Protein AF-A0A7X7LUX6-F1 (afdb_monomer)

pLDDT: mean 96.41, std 1.8, range [89.88, 98.38]

Structure (mmCIF, N/CA/C/O backbone):
data_AF-A0A7X7LUX6-F1
#
_entry.id   AF-A0A7X7LUX6-F1
#
loop_
_atom_site.group_PDB
_atom_site.id
_atom_site.type_symbol
_atom_site.label_atom_id
_atom_site.label_alt_id
_atom_site.label_comp_id
_atom_site.label_asym_id
_atom_site.label_entity_id
_atom_site.label_seq_id
_atom_site.pdbx_PDB_ins_code
_atom_site.Cartn_x
_atom_site.Cartn_y
_atom_site.Cartn_z
_atom_site.occupancy
_atom_site.B_iso_or_equiv
_atom_site.auth_seq_id
_atom_site.auth_comp_id
_atom_site.auth_asym_id
_atom_site.auth_atom_id
_atom_site.pdbx_PDB_model_num
ATOM 1 N N . ASP A 1 1 ? 2.700 -6.768 -1.529 1.00 92.12 1 ASP A N 1
ATOM 2 C CA . ASP A 1 1 ? 3.865 -6.584 -0.631 1.00 92.12 1 ASP A CA 1
ATOM 3 C C . ASP A 1 1 ? 4.909 -5.683 -1.274 1.00 92.12 1 ASP A C 1
ATOM 5 O O . ASP A 1 1 ? 5.505 -4.878 -0.580 1.00 92.12 1 ASP A O 1
ATOM 9 N N . HIS A 1 2 ? 5.077 -5.732 -2.590 1.00 98.19 2 HIS A N 1
ATOM 10 C CA . HIS A 1 2 ? 5.920 -4.793 -3.328 1.00 98.19 2 HIS A CA 1
ATOM 11 C C . HIS A 1 2 ? 5.314 -4.482 -4.704 1.00 98.19 2 HIS A C 1
ATOM 13 O O . HIS A 1 2 ? 4.342 -5.117 -5.120 1.00 98.19 2 HIS A O 1
ATOM 19 N N . GLY A 1 3 ? 5.888 -3.509 -5.411 1.00 97.81 3 GLY A N 1
ATOM 20 C CA . GLY A 1 3 ? 5.562 -3.246 -6.810 1.00 97.81 3 GLY A CA 1
ATOM 21 C C . GLY A 1 3 ? 6.286 -4.191 -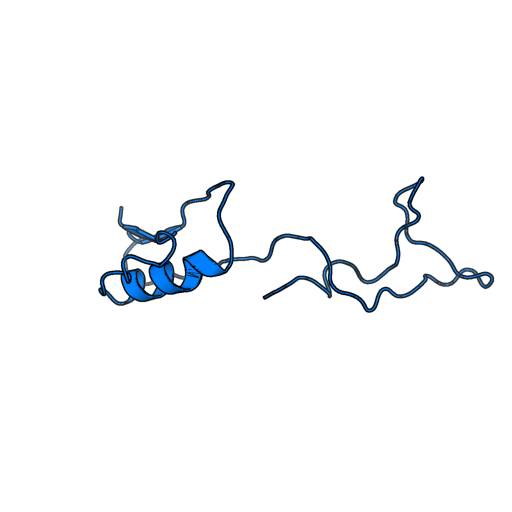7.776 1.00 97.81 3 GLY A C 1
ATOM 22 O O . GLY A 1 3 ? 7.288 -4.829 -7.431 1.00 97.81 3 GLY A O 1
ATOM 23 N N . ASN A 1 4 ? 5.743 -4.307 -8.983 1.0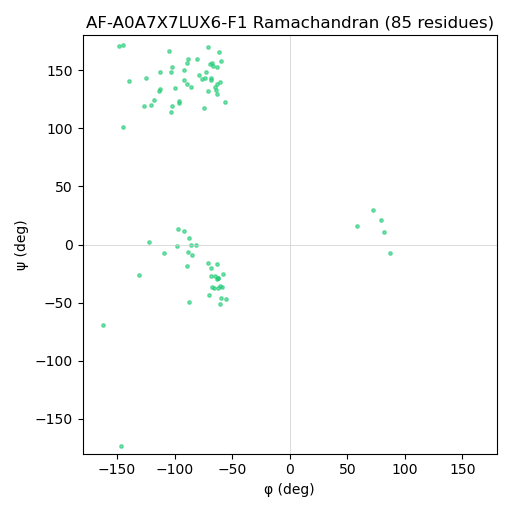0 97.69 4 ASN A N 1
ATOM 24 C CA . ASN A 1 4 ? 6.295 -5.029 -10.129 1.00 97.69 4 ASN A CA 1
ATOM 25 C C . ASN A 1 4 ? 5.585 -4.551 -11.409 1.00 97.69 4 ASN A C 1
ATOM 27 O O . ASN A 1 4 ? 6.155 -3.804 -12.198 1.00 97.69 4 ASN A O 1
ATOM 31 N N . ALA A 1 5 ? 4.302 -4.902 -11.554 1.00 97.06 5 ALA A N 1
ATOM 32 C CA . ALA A 1 5 ? 3.509 -4.642 -12.758 1.00 97.06 5 ALA A CA 1
ATOM 33 C C . ALA A 1 5 ? 3.307 -3.148 -13.081 1.00 97.06 5 ALA A C 1
ATOM 35 O O . ALA A 1 5 ? 2.929 -2.791 -14.195 1.00 97.06 5 ALA A O 1
ATOM 36 N N . ASP A 1 6 ? 3.558 -2.282 -12.107 1.00 96.00 6 ASP A N 1
ATOM 37 C CA . ASP A 1 6 ? 3.551 -0.828 -12.223 1.00 96.00 6 ASP A CA 1
ATOM 38 C C . ASP A 1 6 ? 4.733 -0.259 -13.037 1.00 96.00 6 ASP A C 1
ATOM 40 O O . ASP A 1 6 ? 4.644 0.876 -13.501 1.00 96.00 6 ASP A O 1
ATOM 44 N N . GLU A 1 7 ? 5.801 -1.030 -13.287 1.00 96.56 7 GLU A N 1
ATOM 45 C CA . GLU A 1 7 ? 6.886 -0.651 -14.207 1.00 96.56 7 GLU A CA 1
ATOM 46 C C . GLU A 1 7 ? 7.435 -1.874 -14.961 1.00 96.56 7 GLU A C 1
ATOM 48 O O . GLU A 1 7 ? 8.271 -2.620 -14.457 1.00 96.56 7 GLU A O 1
ATOM 53 N N . MET A 1 8 ? 7.012 -2.048 -16.216 1.00 97.44 8 MET A N 1
ATOM 54 C CA . MET A 1 8 ? 7.358 -3.234 -17.021 1.00 97.44 8 MET A CA 1
ATOM 55 C C . MET A 1 8 ? 8.535 -3.039 -17.985 1.00 97.44 8 MET A C 1
ATOM 57 O O . MET A 1 8 ? 8.930 -3.981 -18.677 1.00 97.44 8 MET A O 1
ATOM 61 N N . PHE A 1 9 ? 9.125 -1.842 -18.032 1.00 97.75 9 PHE A N 1
ATOM 62 C CA . PHE A 1 9 ? 10.285 -1.543 -18.873 1.00 97.75 9 PHE A CA 1
ATOM 63 C C . PHE A 1 9 ? 11.443 -0.986 -18.055 1.00 97.75 9 PHE A C 1
ATOM 65 O O . PHE A 1 9 ? 11.244 -0.203 -17.129 1.00 97.75 9 PHE A O 1
ATOM 72 N N . GLU A 1 10 ? 12.670 -1.354 -18.422 1.00 97.06 10 GLU A N 1
ATOM 73 C CA . GLU A 1 10 ? 13.850 -0.687 -17.875 1.00 97.06 10 GLU A CA 1
ATOM 74 C C . GLU A 1 10 ? 13.842 0.786 -18.297 1.00 97.06 10 GLU A C 1
ATOM 76 O O . GLU A 1 10 ? 13.567 1.093 -19.455 1.00 97.06 10 GLU A O 1
ATOM 81 N N . LEU A 1 11 ? 14.183 1.702 -17.389 1.00 95.31 11 LEU A N 1
ATOM 82 C CA . LEU A 1 11 ? 14.309 3.124 -17.708 1.00 95.31 11 LEU A CA 1
ATOM 83 C C . LEU A 1 11 ? 15.773 3.505 -17.925 1.00 95.31 11 LEU A C 1
ATOM 85 O O . LEU A 1 11 ? 16.653 3.170 -17.125 1.00 95.31 11 LEU A O 1
ATOM 89 N N . ASP A 1 12 ? 16.040 4.267 -18.983 1.00 94.81 12 ASP A N 1
ATOM 90 C CA . ASP A 1 12 ? 17.345 4.885 -19.173 1.00 94.81 12 ASP A CA 1
ATOM 91 C C . ASP A 1 12 ? 17.623 5.883 -18.038 1.00 94.81 12 ASP A C 1
ATOM 93 O O . ASP A 1 12 ? 16.817 6.761 -17.719 1.00 94.81 12 ASP A O 1
ATOM 97 N N . LYS A 1 13 ? 18.794 5.760 -17.406 1.00 90.69 13 LYS A N 1
ATOM 98 C CA . LYS A 1 13 ? 19.098 6.498 -16.172 1.00 90.69 13 LYS A CA 1
ATOM 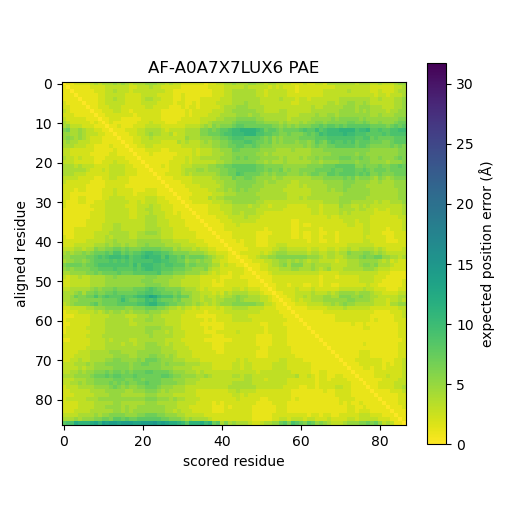99 C C . LYS A 1 13 ? 19.126 8.016 -16.365 1.00 90.69 13 LYS A C 1
ATOM 101 O O . LYS A 1 13 ? 18.831 8.720 -15.397 1.00 90.69 13 LYS A O 1
ATOM 106 N N . LYS A 1 14 ? 19.480 8.497 -17.566 1.00 93.94 14 LYS A N 1
ATOM 107 C CA . LYS A 1 14 ? 19.632 9.926 -17.886 1.00 93.94 14 LYS A CA 1
ATOM 108 C C . LYS A 1 14 ? 18.314 10.542 -18.337 1.00 93.94 14 LYS A C 1
ATOM 110 O O . LYS A 1 14 ? 17.927 11.589 -17.838 1.00 93.94 14 LYS A O 1
ATOM 115 N N . THR A 1 15 ? 17.644 9.891 -19.280 1.00 94.94 15 THR A N 1
ATOM 116 C CA . THR A 1 15 ? 16.440 10.419 -19.937 1.00 94.94 15 THR A CA 1
ATOM 117 C C . THR A 1 15 ? 15.150 10.046 -19.216 1.00 94.94 15 THR A C 1
ATOM 119 O O . THR A 1 15 ? 14.122 10.671 -19.462 1.00 94.94 15 THR A O 1
ATOM 122 N N . LYS A 1 16 ? 15.195 9.027 -18.345 1.00 93.25 16 LYS A N 1
ATOM 123 C CA . LYS A 1 16 ? 14.030 8.425 -17.674 1.00 93.25 16 LYS A CA 1
ATOM 124 C C . LYS A 1 16 ? 12.979 7.858 -18.635 1.00 93.25 16 LYS A C 1
ATOM 126 O O . LYS A 1 16 ? 11.864 7.575 -18.219 1.00 93.25 16 LYS A O 1
ATOM 131 N N . GLN A 1 17 ? 13.334 7.667 -19.905 1.00 95.69 17 GLN A N 1
ATOM 132 C CA . GLN A 1 17 ? 12.479 7.033 -20.905 1.00 95.69 17 GLN A CA 1
ATOM 133 C C . GLN A 1 17 ? 12.693 5.512 -20.922 1.00 95.69 17 GLN A C 1
ATOM 135 O O . GLN A 1 17 ? 13.780 5.057 -20.548 1.00 95.69 17 GLN A O 1
ATOM 140 N N . PRO A 1 18 ? 11.713 4.716 -21.393 1.00 97.12 18 PRO A N 1
ATOM 141 C CA . PRO A 1 18 ? 11.887 3.278 -21.570 1.00 97.12 18 PRO A CA 1
ATOM 142 C C . PRO A 1 18 ? 13.086 2.951 -22.470 1.00 97.12 18 PRO A C 1
ATOM 144 O O . PRO A 1 18 ? 13.170 3.388 -23.623 1.00 97.12 18 PRO A O 1
ATOM 147 N N . ALA A 1 19 ? 14.021 2.171 -21.938 1.00 97.38 19 ALA A N 1
ATOM 148 C CA . ALA A 1 19 ? 15.211 1.724 -22.634 1.00 97.38 19 ALA A CA 1
ATOM 149 C C . ALA A 1 19 ? 14.839 0.742 -23.751 1.00 97.38 19 ALA A C 1
ATOM 151 O O . ALA A 1 19 ? 13.943 -0.094 -23.612 1.00 97.38 19 ALA A O 1
ATOM 152 N N . ARG A 1 20 ? 15.563 0.828 -24.869 1.00 97.12 20 ARG A N 1
ATOM 153 C CA . ARG A 1 20 ? 15.354 -0.030 -26.038 1.00 97.12 20 ARG A CA 1
ATOM 154 C C . ARG A 1 20 ? 16.531 -0.968 -26.275 1.00 97.12 20 ARG A C 1
ATOM 156 O O . ARG A 1 20 ? 17.683 -0.649 -25.973 1.00 97.12 20 ARG A O 1
ATOM 163 N N . ASN A 1 21 ? 16.227 -2.136 -26.817 1.00 96.62 21 ASN A N 1
ATOM 164 C CA . ASN A 1 21 ? 17.182 -3.051 -27.420 1.00 96.62 21 ASN A CA 1
ATOM 165 C C . ASN A 1 21 ? 17.706 -2.485 -28.747 1.00 96.62 21 ASN A C 1
ATOM 167 O O . ASN A 1 21 ? 17.190 -1.499 -29.276 1.00 96.62 21 ASN A O 1
ATOM 171 N N . LYS A 1 22 ? 18.736 -3.127 -29.310 1.00 97.12 22 LYS A N 1
ATOM 172 C CA . LYS A 1 22 ? 19.304 -2.733 -30.612 1.00 97.12 22 LYS A CA 1
ATOM 173 C C . LYS A 1 22 ? 18.296 -2.847 -31.763 1.00 97.12 22 LYS A C 1
ATOM 175 O O . LYS A 1 22 ? 18.407 -2.100 -32.724 1.00 9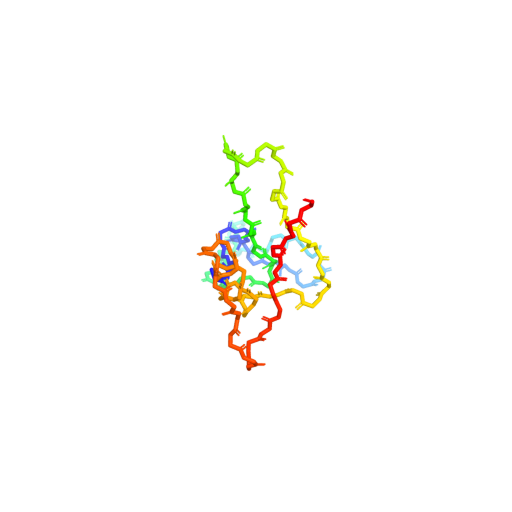7.12 22 LYS A O 1
ATOM 180 N N . ASP A 1 23 ? 17.330 -3.756 -31.651 1.00 97.00 23 ASP A N 1
ATOM 181 C CA . ASP A 1 23 ? 16.248 -3.963 -32.621 1.00 97.00 23 ASP A CA 1
ATOM 182 C C . ASP A 1 23 ? 15.083 -2.962 -32.467 1.00 97.00 23 ASP A C 1
ATOM 184 O O . ASP A 1 23 ? 14.114 -3.016 -33.219 1.00 97.00 23 ASP A O 1
ATOM 188 N N . GLY A 1 24 ? 15.164 -2.042 -31.498 1.00 96.25 24 GLY A N 1
ATOM 189 C CA . GLY A 1 24 ? 14.143 -1.032 -31.229 1.00 96.25 24 GLY A CA 1
ATOM 190 C C . GLY A 1 24 ? 13.014 -1.475 -30.292 1.00 96.25 24 GLY A C 1
ATOM 191 O O . GLY A 1 24 ? 12.228 -0.618 -29.884 1.00 96.25 24 GLY A O 1
ATOM 192 N N . SER A 1 25 ? 12.946 -2.753 -29.902 1.00 97.50 25 SER A N 1
ATOM 193 C CA . SER A 1 25 ? 11.999 -3.236 -28.885 1.00 97.50 25 SER A CA 1
ATOM 194 C C . SER A 1 25 ? 12.339 -2.682 -27.496 1.00 97.50 25 SER A C 1
ATOM 196 O O . SER A 1 25 ? 13.484 -2.316 -27.228 1.00 97.50 25 SER A O 1
ATOM 198 N N . PHE A 1 26 ? 11.363 -2.605 -26.589 1.00 97.94 26 PHE A N 1
ATOM 199 C CA . PHE A 1 26 ? 11.625 -2.181 -25.212 1.00 97.94 26 PHE A CA 1
ATOM 200 C C . PHE A 1 26 ? 12.286 -3.291 -24.397 1.00 97.94 26 PHE A C 1
ATOM 202 O O . PHE A 1 26 ? 11.940 -4.467 -24.515 1.00 97.94 26 PHE A O 1
ATOM 209 N N . LYS A 1 27 ? 13.222 -2.904 -23.529 1.00 98.00 27 LYS A N 1
ATOM 210 C CA . LYS A 1 27 ? 13.827 -3.818 -22.562 1.00 98.00 27 LYS A CA 1
ATOM 211 C C . LYS A 1 27 ? 12.843 -4.099 -21.439 1.00 98.00 27 LYS A C 1
ATOM 213 O O . LYS A 1 27 ? 12.461 -3.180 -20.717 1.00 98.00 27 LYS A O 1
ATOM 218 N N . ALA A 1 28 ? 12.445 -5.358 -21.298 1.00 97.88 28 ALA A N 1
ATOM 219 C CA . ALA A 1 28 ? 11.564 -5.785 -20.223 1.00 97.88 28 ALA A CA 1
ATOM 220 C C . ALA A 1 28 ? 12.252 -5.624 -18.864 1.00 97.88 28 ALA A C 1
ATOM 222 O O . ALA A 1 28 ? 13.404 -6.022 -18.694 1.00 97.88 28 ALA A O 1
ATOM 223 N N . LYS A 1 29 ? 11.518 -5.090 -17.889 1.00 97.56 29 LYS A N 1
ATOM 224 C CA . LYS A 1 29 ? 11.910 -5.126 -16.484 1.00 97.56 29 LYS A CA 1
ATOM 225 C C . LYS A 1 29 ? 11.221 -6.307 -15.815 1.00 97.56 29 LYS A C 1
ATOM 227 O O . LYS A 1 29 ? 10.003 -6.419 -15.851 1.00 97.56 29 LYS A O 1
ATOM 232 N N . THR A 1 30 ? 12.010 -7.189 -15.212 1.00 96.81 30 THR A N 1
ATOM 233 C CA . THR A 1 30 ? 11.507 -8.367 -14.483 1.00 96.81 30 THR A CA 1
ATOM 234 C C . THR A 1 30 ? 11.692 -8.253 -12.970 1.00 96.81 30 THR A C 1
ATOM 236 O O . THR A 1 30 ? 11.224 -9.109 -12.224 1.00 96.81 30 THR A O 1
ATOM 239 N N . ALA A 1 31 ? 12.403 -7.219 -12.514 1.00 97.06 31 ALA A N 1
ATOM 240 C CA . ALA A 1 31 ? 12.640 -6.938 -11.105 1.00 97.06 31 ALA A CA 1
ATOM 241 C C . ALA A 1 31 ? 11.522 -6.071 -10.509 1.00 97.06 31 ALA A C 1
ATOM 243 O O . ALA A 1 31 ? 10.843 -5.338 -11.224 1.00 97.06 31 ALA A O 1
ATOM 244 N N . HIS A 1 32 ? 11.395 -6.101 -9.183 1.00 98.31 32 HIS A N 1
ATOM 245 C CA . HIS A 1 32 ? 10.453 -5.263 -8.441 1.00 98.31 32 HIS A CA 1
ATOM 246 C C . HIS A 1 32 ? 10.723 -3.761 -8.616 1.00 98.31 32 HIS A C 1
ATOM 248 O O . HIS A 1 32 ? 11.794 -3.328 -9.068 1.00 98.31 32 HIS A O 1
ATOM 254 N N . THR A 1 33 ? 9.741 -2.959 -8.218 1.00 96.62 33 THR A N 1
ATOM 255 C CA . THR A 1 33 ? 9.844 -1.497 -8.190 1.00 96.62 33 THR A CA 1
ATOM 256 C C . THR A 1 33 ? 10.005 -0.992 -6.758 1.00 96.62 33 THR A C 1
ATOM 258 O O . THR A 1 33 ? 9.810 -1.724 -5.787 1.00 96.62 33 THR A O 1
ATOM 261 N N . LEU A 1 34 ? 10.387 0.279 -6.635 1.00 95.69 34 LEU A N 1
ATOM 262 C CA . LEU A 1 34 ? 10.408 1.004 -5.362 1.00 95.69 34 LEU A CA 1
ATOM 263 C C . LEU A 1 34 ? 9.139 1.845 -5.173 1.00 95.69 34 LEU A C 1
ATOM 265 O O . LEU A 1 34 ? 9.110 2.733 -4.323 1.00 95.69 34 LEU A O 1
ATOM 269 N N . ASN A 1 35 ? 8.114 1.612 -5.995 1.00 95.94 35 ASN A N 1
ATOM 270 C CA . ASN A 1 35 ? 6.879 2.370 -5.921 1.00 95.94 35 ASN A CA 1
ATOM 271 C C . ASN A 1 35 ? 6.081 1.964 -4.672 1.00 95.94 35 ASN A C 1
ATOM 273 O O . ASN A 1 35 ? 6.144 0.807 -4.240 1.00 95.94 35 ASN A O 1
ATOM 277 N N . PRO A 1 36 ? 5.322 2.903 -4.081 1.00 96.00 36 PRO A N 1
ATOM 278 C CA . PRO A 1 36 ? 4.440 2.591 -2.967 1.00 96.00 36 PRO A CA 1
ATOM 279 C C . PRO A 1 36 ? 3.351 1.600 -3.393 1.00 96.00 36 PRO A C 1
ATOM 281 O O . PRO A 1 36 ? 2.927 1.570 -4.550 1.00 96.00 36 PRO A O 1
ATOM 284 N N . VAL A 1 37 ? 2.858 0.816 -2.434 1.00 97.00 37 VAL A N 1
ATOM 285 C CA . VAL A 1 37 ? 1.731 -0.105 -2.633 1.00 97.00 37 VAL A CA 1
ATOM 286 C C . VAL A 1 37 ? 0.445 0.472 -2.031 1.00 97.00 37 VAL A C 1
ATOM 288 O O . VAL A 1 37 ? 0.508 1.180 -1.024 1.00 97.00 37 VAL A O 1
ATOM 291 N N . PRO A 1 38 ? -0.735 0.178 -2.605 1.00 96.38 38 PRO A N 1
ATOM 292 C CA . PRO A 1 38 ? -1.995 0.666 -2.064 1.00 96.38 38 PRO A CA 1
ATOM 293 C C . PRO A 1 38 ? -2.386 -0.073 -0.777 1.00 96.38 38 PRO A C 1
ATOM 295 O O . PRO A 1 38 ? -2.238 -1.291 -0.669 1.00 96.38 38 PRO A O 1
ATOM 298 N N . LEU A 1 39 ? -2.982 0.663 0.161 1.00 97.19 39 LEU A N 1
ATOM 299 C CA . LEU A 1 39 ? -3.753 0.125 1.281 1.00 97.19 39 LEU A CA 1
ATOM 300 C C . LEU A 1 39 ? -5.172 0.685 1.184 1.00 97.19 39 LEU A C 1
ATOM 302 O O . LEU A 1 39 ? -5.363 1.900 1.203 1.00 97.19 39 LEU A O 1
ATOM 306 N N . ILE A 1 40 ? -6.160 -0.197 1.057 1.00 97.00 40 ILE A N 1
ATOM 307 C CA . ILE A 1 40 ? -7.556 0.183 0.828 1.00 97.00 40 ILE A CA 1
ATOM 308 C C . ILE A 1 40 ? -8.392 -0.299 2.008 1.00 97.00 40 ILE A C 1
ATOM 310 O O . ILE A 1 40 ? -8.409 -1.489 2.316 1.00 97.00 40 ILE A O 1
ATOM 31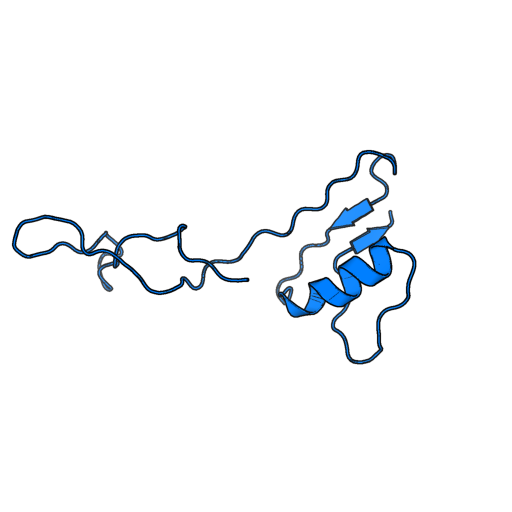4 N N . LEU A 1 41 ? -9.109 0.628 2.642 1.00 96.69 41 LEU A N 1
ATOM 315 C CA . LEU A 1 41 ? -10.155 0.322 3.609 1.00 96.69 41 LEU A CA 1
ATOM 316 C C . LEU A 1 41 ? -11.502 0.352 2.894 1.00 96.69 41 LEU A C 1
ATOM 318 O O . LEU A 1 41 ? -11.893 1.376 2.336 1.00 96.69 41 LEU A O 1
ATOM 322 N N . TYR A 1 42 ? -12.210 -0.769 2.940 1.00 95.94 42 TYR A N 1
ATOM 323 C CA . TYR A 1 42 ? -13.585 -0.860 2.476 1.00 95.94 42 TYR A CA 1
ATOM 324 C C . TYR A 1 42 ? -14.525 -0.840 3.681 1.00 95.94 42 TYR A C 1
ATOM 326 O O . TYR A 1 42 ? -14.453 -1.720 4.535 1.00 95.94 42 TYR A O 1
ATOM 334 N N . ASP A 1 43 ? -15.400 0.163 3.741 1.00 95.31 43 ASP A N 1
ATOM 335 C CA . ASP A 1 43 ? -16.417 0.301 4.779 1.00 95.31 43 ASP A CA 1
ATOM 336 C C . ASP A 1 43 ? -17.799 0.476 4.146 1.00 95.31 43 ASP A C 1
ATOM 338 O O . ASP A 1 43 ? -18.055 1.441 3.427 1.00 95.31 43 ASP A O 1
ATOM 342 N N . ASN A 1 44 ? -18.694 -0.463 4.437 1.00 95.50 44 ASN A N 1
ATOM 343 C CA . ASN A 1 44 ? -20.088 -0.456 4.006 1.00 95.50 44 ASN A CA 1
ATOM 344 C C . ASN A 1 44 ? -21.081 -0.506 5.179 1.00 95.50 44 ASN A C 1
ATOM 346 O O . ASN A 1 44 ? -22.286 -0.563 4.943 1.00 95.50 44 ASN A O 1
ATOM 350 N N . VAL A 1 45 ? -20.597 -0.505 6.427 1.00 95.12 45 VAL A N 1
ATOM 351 C CA . VAL A 1 45 ? -21.424 -0.775 7.620 1.00 95.12 45 VAL A CA 1
ATOM 352 C C . VAL A 1 45 ? -21.254 0.254 8.730 1.00 95.12 45 VAL A C 1
ATOM 354 O O . VAL A 1 45 ? -22.173 0.441 9.522 1.00 95.12 45 VAL A O 1
ATOM 357 N N . SER A 1 46 ? -20.111 0.937 8.816 1.00 94.44 46 SER A N 1
ATOM 358 C CA . SER A 1 46 ? -19.828 1.850 9.928 1.00 94.44 46 SER A CA 1
ATOM 359 C C . SER A 1 46 ? -20.400 3.256 9.725 1.00 94.44 46 SER A C 1
ATOM 361 O O . SER A 1 46 ? -20.370 4.064 10.653 1.00 94.44 46 SER A O 1
ATOM 363 N N . GLY A 1 47 ? -20.910 3.556 8.526 1.00 94.81 47 GLY A N 1
ATOM 364 C CA . GLY A 1 47 ? -21.406 4.885 8.168 1.00 94.81 47 GLY A CA 1
ATOM 365 C C . GLY A 1 47 ? -20.290 5.918 7.983 1.00 94.81 47 GLY A C 1
ATOM 366 O O . GLY A 1 47 ? -20.508 7.096 8.247 1.00 94.81 47 GLY A O 1
ATOM 367 N N . GLY A 1 48 ? -19.088 5.497 7.566 1.00 94.81 48 GLY A N 1
ATOM 368 C CA . GLY A 1 48 ? -17.941 6.393 7.366 1.00 94.81 48 GLY A CA 1
ATOM 369 C C . GLY A 1 48 ? -17.166 6.729 8.644 1.00 94.81 48 GLY A C 1
ATOM 370 O O . GLY A 1 48 ? -16.303 7.614 8.627 1.00 94.81 48 GLY A O 1
ATOM 371 N N . ARG A 1 49 ? -17.455 6.016 9.740 1.00 96.44 49 ARG A N 1
ATOM 372 C CA . ARG A 1 49 ? -16.749 6.124 11.021 1.00 96.44 49 ARG A CA 1
ATOM 373 C C . ARG A 1 49 ? -15.320 5.594 10.9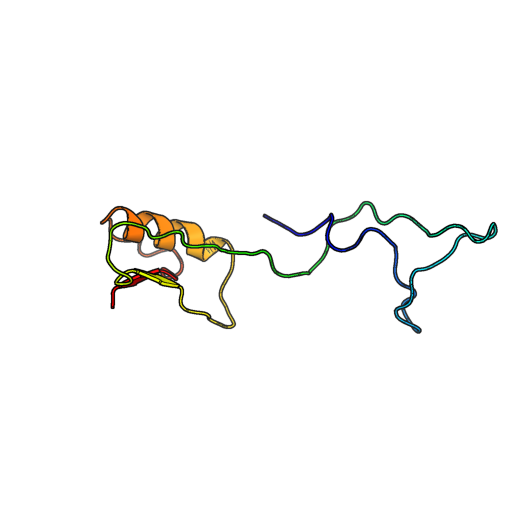39 1.00 96.44 49 ARG A C 1
ATOM 375 O O . ARG A 1 49 ? -14.462 6.043 11.690 1.00 96.44 49 ARG A O 1
ATOM 382 N N . LEU A 1 50 ? -15.046 4.663 10.030 1.00 97.44 50 LEU A N 1
ATOM 383 C CA . LEU A 1 50 ? -13.703 4.142 9.802 1.00 97.44 50 LEU A CA 1
ATOM 384 C C . LEU A 1 50 ? -12.985 4.932 8.699 1.00 97.44 50 LEU A C 1
ATOM 386 O O . LEU A 1 50 ? -13.575 5.323 7.692 1.00 97.44 50 LEU A O 1
ATOM 390 N N . GLY A 1 51 ? -11.689 5.165 8.885 1.00 96.94 51 GLY A N 1
ATOM 391 C CA . GLY A 1 51 ? -10.823 5.809 7.902 1.00 96.94 51 GLY A CA 1
ATOM 392 C C . GLY A 1 51 ? -9.389 5.301 7.976 1.00 96.94 51 GLY A C 1
ATOM 393 O O . GLY A 1 51 ? -9.021 4.587 8.905 1.00 96.94 51 GLY A O 1
ATOM 394 N N . LEU A 1 52 ? -8.576 5.692 6.996 1.00 97.31 52 LEU A N 1
ATOM 395 C CA . LEU A 1 52 ? -7.129 5.494 7.019 1.00 97.31 52 LEU A CA 1
ATOM 396 C C . LEU A 1 52 ? -6.432 6.847 7.127 1.00 97.31 52 LEU A C 1
ATOM 398 O O . LEU A 1 52 ? -6.777 7.774 6.390 1.00 97.31 52 LEU A O 1
ATOM 402 N N . GLN A 1 53 ? -5.446 6.949 8.014 1.00 95.62 53 GLN A N 1
ATOM 403 C CA . GLN A 1 53 ? -4.537 8.092 8.048 1.00 95.62 53 GLN A CA 1
ATOM 404 C C . GLN A 1 53 ? -3.330 7.857 7.140 1.00 95.62 53 GLN A C 1
ATOM 406 O O . GLN A 1 53 ? -2.759 6.767 7.108 1.00 95.62 53 GLN A O 1
ATOM 411 N N . GLN A 1 54 ? -2.937 8.902 6.415 1.00 93.19 54 GLN A N 1
ATOM 412 C CA . GLN A 1 54 ? -1.672 8.935 5.688 1.00 93.19 54 GLN A CA 1
ATOM 413 C C . GLN A 1 54 ? -0.569 9.398 6.638 1.00 93.19 54 GLN A C 1
ATOM 415 O O . GLN A 1 54 ? -0.751 10.370 7.370 1.00 93.19 54 GLN A O 1
ATOM 420 N N . ALA A 1 55 ? 0.575 8.723 6.604 1.00 91.44 55 ALA A N 1
ATOM 421 C CA . ALA A 1 55 ? 1.763 9.117 7.346 1.00 91.44 55 ALA A CA 1
ATOM 422 C C . ALA A 1 55 ? 2.998 8.896 6.471 1.00 91.44 55 ALA A C 1
ATOM 424 O O . ALA A 1 55 ? 3.082 7.899 5.761 1.00 91.44 55 ALA A O 1
ATOM 425 N N . GLU A 1 56 ? 3.962 9.813 6.538 1.00 91.88 56 GLU A N 1
ATOM 426 C CA . GLU A 1 56 ? 5.188 9.745 5.731 1.00 91.88 56 GLU A CA 1
ATOM 427 C C . GLU A 1 56 ? 5.983 8.456 5.991 1.00 91.88 56 GLU A C 1
ATOM 429 O O . GLU A 1 56 ? 6.517 7.853 5.067 1.00 91.88 56 GLU A O 1
ATOM 434 N N . ALA A 1 57 ? 5.999 7.995 7.244 1.00 92.44 57 ALA A N 1
ATOM 435 C CA . ALA A 1 57 ? 6.675 6.770 7.659 1.00 92.44 57 ALA A CA 1
ATOM 436 C C . ALA A 1 57 ? 5.808 5.500 7.534 1.00 92.44 57 ALA A C 1
ATOM 438 O O . ALA A 1 57 ? 6.231 4.438 7.987 1.00 92.44 57 ALA A O 1
ATOM 439 N N . ALA A 1 58 ? 4.594 5.587 6.974 1.00 95.94 58 ALA A N 1
ATOM 440 C CA . ALA A 1 58 ? 3.714 4.428 6.853 1.00 95.94 58 ALA A CA 1
ATOM 441 C C . ALA A 1 58 ? 4.323 3.359 5.932 1.00 95.94 58 ALA A C 1
ATOM 443 O O . ALA A 1 58 ? 4.757 3.643 4.815 1.00 95.94 58 ALA A O 1
ATOM 444 N N . GLY A 1 59 ? 4.296 2.109 6.389 1.00 96.94 59 GLY A N 1
ATOM 445 C CA . GLY A 1 59 ? 4.797 0.957 5.651 1.00 96.94 59 GLY A CA 1
ATOM 446 C C . GLY A 1 59 ? 3.998 -0.314 5.924 1.00 96.94 59 GLY A C 1
ATOM 447 O O . GLY A 1 59 ? 2.966 -0.318 6.597 1.00 96.94 59 GLY A O 1
ATOM 448 N N . LEU A 1 60 ? 4.484 -1.436 5.390 1.00 98.06 60 LEU A N 1
ATOM 449 C CA . LEU A 1 60 ? 3.804 -2.732 5.514 1.00 98.06 60 LEU A CA 1
ATOM 450 C C . LEU A 1 60 ? 3.678 -3.207 6.969 1.00 98.06 60 LEU A C 1
ATOM 452 O O . LEU A 1 60 ? 2.733 -3.917 7.304 1.00 98.06 60 LEU A O 1
ATOM 456 N N . SER A 1 61 ? 4.611 -2.820 7.840 1.00 97.62 61 SER A N 1
ATOM 457 C CA . SER A 1 61 ? 4.624 -3.201 9.257 1.00 97.62 61 SER A CA 1
ATOM 458 C C . SER A 1 61 ? 3.428 -2.646 10.038 1.00 97.62 61 SER A C 1
ATOM 460 O O . SER A 1 61 ? 2.963 -3.297 10.975 1.00 97.62 61 SER A O 1
ATOM 462 N N . ASN A 1 62 ? 2.846 -1.521 9.611 1.00 98.38 62 ASN A N 1
ATOM 463 C CA . ASN A 1 62 ? 1.635 -0.964 10.220 1.00 98.38 62 ASN A CA 1
ATOM 464 C C . ASN A 1 62 ? 0.383 -1.827 9.980 1.00 98.38 62 ASN A C 1
ATOM 466 O O . ASN A 1 62 ? -0.608 -1.701 10.707 1.00 98.38 62 ASN A O 1
ATOM 470 N N . ILE A 1 63 ? 0.384 -2.701 8.962 1.00 98.00 63 ILE A N 1
ATOM 471 C CA . ILE A 1 63 ? -0.806 -3.473 8.563 1.00 98.00 63 ILE A CA 1
ATOM 472 C C . ILE A 1 63 ? -1.266 -4.392 9.701 1.00 98.00 63 ILE A C 1
ATOM 474 O O . ILE A 1 63 ? -2.467 -4.511 9.935 1.00 98.00 63 ILE A O 1
ATOM 478 N N . ALA A 1 64 ? -0.335 -4.979 10.461 1.00 98.12 64 ALA A N 1
ATOM 479 C CA . ALA A 1 64 ? -0.671 -5.865 11.576 1.00 98.12 64 ALA A CA 1
ATOM 480 C C . ALA A 1 64 ? -1.505 -5.148 12.653 1.00 98.12 64 ALA A C 1
ATOM 482 O O . ALA A 1 64 ? -2.585 -5.616 13.018 1.00 98.12 64 ALA A O 1
ATOM 483 N N . ALA A 1 65 ? -1.049 -3.979 13.113 1.00 98.19 65 ALA A N 1
ATOM 484 C CA . ALA A 1 65 ? -1.791 -3.171 14.077 1.00 98.19 65 ALA A CA 1
ATOM 485 C C . ALA A 1 65 ? -3.099 -2.628 13.485 1.00 98.19 65 ALA A C 1
ATOM 487 O O . ALA A 1 65 ? -4.113 -2.617 14.175 1.00 98.19 65 ALA A O 1
ATOM 488 N N . THR A 1 66 ? -3.099 -2.245 12.205 1.00 98.12 66 THR A N 1
ATOM 489 C CA . THR A 1 66 ? -4.292 -1.749 11.498 1.00 98.12 66 THR A CA 1
ATOM 490 C C . THR A 1 66 ? -5.411 -2.792 11.468 1.00 98.12 66 THR A C 1
ATOM 492 O O . THR A 1 66 ? -6.557 -2.479 11.785 1.00 98.12 66 THR A O 1
ATOM 495 N N . VAL A 1 67 ? -5.082 -4.050 11.149 1.00 98.12 67 VAL A N 1
ATOM 496 C CA . VAL A 1 67 ? -6.051 -5.158 11.137 1.00 98.12 67 VAL A CA 1
ATOM 497 C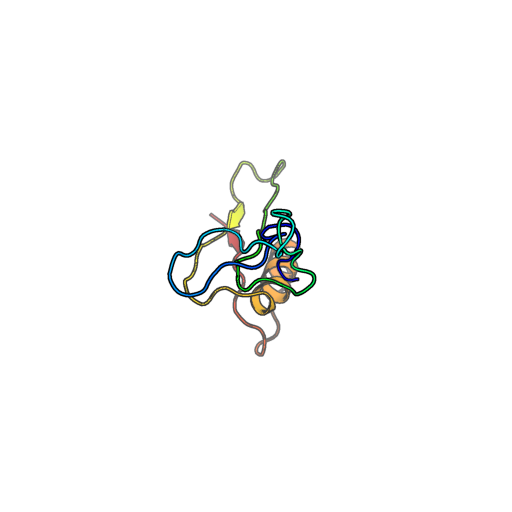 C . VAL A 1 67 ? -6.494 -5.524 12.551 1.00 98.12 67 VAL A C 1
ATOM 499 O O . VAL A 1 67 ? -7.689 -5.706 12.766 1.00 98.12 67 VAL A O 1
ATOM 502 N N . ALA A 1 68 ? -5.572 -5.592 13.520 1.00 98.25 68 ALA A N 1
ATOM 503 C CA . ALA A 1 68 ? -5.921 -5.859 14.919 1.00 98.25 68 ALA A CA 1
ATOM 504 C C . ALA A 1 68 ? -6.950 -4.843 15.436 1.00 98.25 68 ALA A C 1
ATOM 506 O O . ALA A 1 68 ? -7.982 -5.220 15.986 1.00 98.25 68 ALA A O 1
ATOM 507 N N . ASN A 1 69 ? -6.716 -3.560 15.168 1.00 97.06 69 ASN A N 1
ATOM 508 C CA . ASN A 1 69 ? -7.607 -2.493 15.595 1.00 97.06 69 ASN A CA 1
ATOM 509 C C . ASN A 1 69 ? -8.965 -2.548 14.877 1.00 97.06 69 ASN A C 1
ATOM 511 O O . ASN A 1 69 ? -9.998 -2.337 15.511 1.00 97.06 69 ASN A O 1
ATOM 515 N N . LEU A 1 70 ? -8.983 -2.928 13.592 1.00 97.00 70 LEU A N 1
ATOM 516 C CA . LEU A 1 70 ? -10.218 -3.126 12.824 1.00 97.00 70 LEU A CA 1
ATOM 517 C C . LEU A 1 70 ? -11.117 -4.217 13.424 1.00 97.00 70 LEU A C 1
ATOM 519 O O . LEU A 1 70 ? -12.338 -4.077 13.405 1.00 97.00 70 LEU A O 1
ATOM 523 N N . VAL A 1 71 ? -10.528 -5.278 13.983 1.00 96.38 71 VAL A N 1
ATOM 524 C CA . VAL A 1 71 ? -11.270 -6.371 14.637 1.00 96.38 71 VAL A CA 1
ATOM 525 C C . VAL A 1 71 ? -11.476 -6.157 16.144 1.00 96.38 71 VAL A C 1
ATOM 527 O O . VAL A 1 71 ? -11.899 -7.076 16.841 1.00 96.38 71 VAL A O 1
ATOM 530 N N . GLY A 1 72 ? -11.200 -4.953 16.656 1.00 96.06 72 GLY A N 1
ATOM 531 C CA . GLY A 1 72 ? -11.438 -4.590 18.057 1.00 96.06 72 GLY A CA 1
ATOM 532 C C . GLY A 1 72 ? -10.385 -5.101 19.044 1.00 96.06 72 GLY A C 1
ATOM 533 O O . GLY A 1 72 ? -10.671 -5.201 20.234 1.00 96.06 72 GLY A O 1
ATOM 534 N N . LEU A 1 73 ? -9.183 -5.430 18.568 1.00 98.06 73 LEU A N 1
ATOM 535 C CA . LEU A 1 73 ? -8.051 -5.835 19.399 1.00 98.06 73 LEU A CA 1
ATOM 536 C C . LEU A 1 73 ? -7.048 -4.689 19.573 1.00 98.06 73 LEU A C 1
ATOM 538 O O . LEU A 1 73 ? -6.887 -3.814 18.714 1.00 98.06 73 LEU A O 1
ATOM 542 N N . GLU A 1 74 ? -6.324 -4.730 20.687 1.00 97.00 74 GLU A N 1
ATOM 543 C CA . GLU A 1 74 ? -5.164 -3.872 20.904 1.00 97.00 74 GLU A CA 1
ATOM 544 C C . GLU A 1 74 ? -3.942 -4.419 20.159 1.00 97.00 74 GLU A C 1
ATOM 546 O O . GLU A 1 74 ? -3.749 -5.632 20.027 1.00 97.00 74 GLU A O 1
ATOM 551 N N . LYS A 1 75 ? -3.094 -3.515 19.662 1.00 97.25 75 LYS A N 1
ATOM 552 C CA . LYS A 1 75 ? -1.833 -3.908 19.028 1.00 97.25 75 LYS A CA 1
ATOM 553 C C . LYS A 1 75 ? -0.852 -4.462 20.065 1.00 97.25 75 LYS A C 1
ATOM 555 O O . LYS A 1 75 ? -0.853 -4.064 21.228 1.00 97.25 75 LYS A O 1
ATOM 560 N N . HIS A 1 76 ? 0.086 -5.291 19.616 1.00 97.75 76 HIS A N 1
ATOM 561 C CA . HIS A 1 76 ? 1.241 -5.632 20.441 1.00 97.75 76 HIS A CA 1
ATOM 562 C C . HIS A 1 76 ? 2.162 -4.398 20.619 1.00 97.75 76 HIS A C 1
ATOM 564 O O . HIS A 1 76 ? 2.404 -3.688 19.640 1.00 97.75 76 HIS A O 1
ATOM 570 N N . PRO A 1 77 ? 2.768 -4.154 21.803 1.00 97.62 77 PRO A N 1
ATOM 571 C CA . PRO A 1 77 ? 3.599 -2.964 22.049 1.00 97.62 77 PRO A CA 1
ATOM 572 C C . PRO A 1 77 ? 4.806 -2.792 21.114 1.00 97.62 77 PRO A C 1
ATOM 574 O O . PRO A 1 77 ? 5.282 -1.683 20.913 1.00 97.62 77 PRO A O 1
ATOM 577 N N . LYS A 1 78 ? 5.310 -3.894 20.545 1.00 97.62 78 LYS A N 1
ATOM 578 C CA . LYS A 1 78 ? 6.434 -3.904 19.586 1.00 97.62 78 LYS A CA 1
ATOM 579 C C . LYS A 1 78 ? 6.028 -3.676 18.125 1.00 97.62 78 LYS A C 1
ATOM 581 O O . LYS A 1 78 ? 6.888 -3.766 17.256 1.00 97.62 78 LYS A O 1
ATOM 586 N N . TRP A 1 79 ? 4.743 -3.500 17.833 1.00 97.88 79 TRP A N 1
ATOM 587 C CA . TRP A 1 79 ? 4.280 -3.219 16.475 1.00 97.88 79 TRP A CA 1
ATOM 588 C C . TRP A 1 79 ? 4.195 -1.718 16.243 1.00 97.88 79 TRP A C 1
ATOM 590 O O . TRP A 1 79 ? 3.881 -0.963 17.171 1.00 97.88 79 TRP A O 1
ATOM 600 N N . ASP A 1 80 ? 4.405 -1.317 14.992 1.00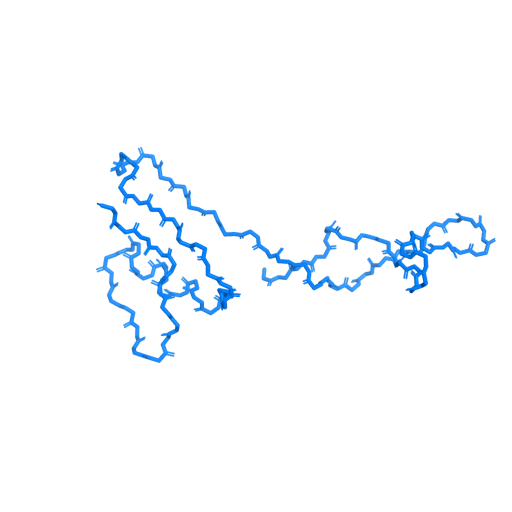 97.44 80 ASP A N 1
ATOM 601 C CA . ASP A 1 80 ? 4.095 0.037 14.554 1.00 97.44 80 ASP A CA 1
ATOM 602 C C . ASP A 1 80 ? 2.607 0.338 14.752 1.00 97.44 80 ASP A C 1
ATOM 604 O O . ASP A 1 80 ? 1.770 -0.563 14.869 1.00 97.44 80 ASP A O 1
ATOM 608 N N . ASP A 1 81 ? 2.279 1.622 14.834 1.00 97.06 81 ASP A N 1
ATOM 609 C CA . ASP A 1 81 ? 0.912 2.050 15.094 1.00 97.06 81 ASP A CA 1
ATOM 610 C C . ASP A 1 81 ? -0.039 1.708 13.946 1.00 97.06 81 ASP A C 1
ATOM 612 O O . ASP A 1 81 ? 0.337 1.595 12.776 1.00 97.06 81 ASP A O 1
ATOM 616 N N . SER A 1 82 ? -1.306 1.549 14.318 1.00 97.69 82 SER A N 1
ATOM 617 C CA . SER A 1 82 ? -2.407 1.388 13.380 1.00 97.69 82 SER A CA 1
ATOM 618 C C . SER A 1 82 ? -2.531 2.619 12.474 1.00 97.69 82 SER A C 1
ATOM 620 O O . SER A 1 82 ? -2.421 3.760 12.926 1.00 97.69 82 SER A O 1
ATOM 622 N N . LEU A 1 83 ? -2.816 2.391 11.191 1.00 98.12 83 LEU A N 1
ATOM 623 C CA . LEU A 1 83 ? -3.255 3.439 10.266 1.00 98.12 83 LEU A CA 1
ATOM 624 C C . LEU A 1 83 ? -4.781 3.610 10.280 1.00 98.12 83 LEU A C 1
ATOM 626 O O . LEU A 1 83 ? -5.294 4.521 9.632 1.00 98.12 83 LEU A O 1
ATOM 630 N N . LEU A 1 84 ? -5.513 2.742 10.986 1.00 97.88 84 LEU A N 1
ATOM 631 C CA . LEU A 1 84 ? -6.958 2.861 11.148 1.00 97.88 84 LEU A CA 1
ATOM 632 C C . LEU A 1 84 ? -7.274 4.047 12.058 1.00 97.88 84 LEU A C 1
ATOM 634 O O . LEU A 1 84 ? -6.738 4.161 13.158 1.00 97.88 84 LEU A O 1
ATOM 638 N N . VAL A 1 85 ? -8.205 4.879 11.613 1.00 96.62 85 VAL A N 1
ATOM 639 C CA . VAL A 1 85 ? -8.807 5.947 12.407 1.00 96.62 85 VAL A CA 1
ATOM 640 C C . VAL A 1 85 ? -10.271 5.605 12.633 1.00 96.62 85 VAL A C 1
ATOM 642 O O . VAL A 1 85 ? -10.990 5.273 11.689 1.00 96.62 85 VAL A O 1
ATOM 645 N N . VAL A 1 86 ? -10.711 5.719 13.883 1.00 94.75 86 VAL A N 1
ATOM 646 C CA . VAL A 1 86 ? -12.126 5.707 14.258 1.00 94.75 86 VAL A CA 1
ATOM 647 C C . VAL A 1 86 ? -12.516 7.155 14.540 1.00 94.75 86 VAL A C 1
ATOM 649 O O . VAL A 1 86 ? -11.950 7.771 15.441 1.00 94.75 86 VAL A O 1
ATOM 652 N N . LYS A 1 87 ? -13.403 7.707 13.713 1.00 89.88 87 LYS A N 1
ATOM 653 C CA . LYS A 1 87 ? -13.881 9.093 13.789 1.00 89.88 87 LYS A CA 1
ATOM 654 C C . LYS A 1 87 ? -15.003 9.268 14.806 1.00 89.88 87 LYS A C 1
ATOM 656 O O . LYS A 1 87 ? -15.742 8.284 15.050 1.00 89.88 87 LYS A O 1
#

Sequence (87 aa):
DHGNADEMFELDKKTKQPARNKDGSFKAKTAHTLNPVPLILYDNVSGGRLGLQQAEAAGLSNIAATVANLVGLEKHPKWDDSLLVVK

Mean predicted aligned error: 3.38 Å

Radius of gyration: 19.09 Å; Cα contacts (8 Å, |Δi|>4): 110; chains: 1; bounding box: 41×19×55 Å

Solvent-accessible surface area (backbone atoms only — not comparable to full-atom values): 5671 Å² total; per-residue (Å²): 141,73,33,36,90,89,47,54,48,36,58,33,90,86,79,66,43,73,30,61,46,97,88,67,48,70,34,74,37,88,58,70,51,92,54,88,74,91,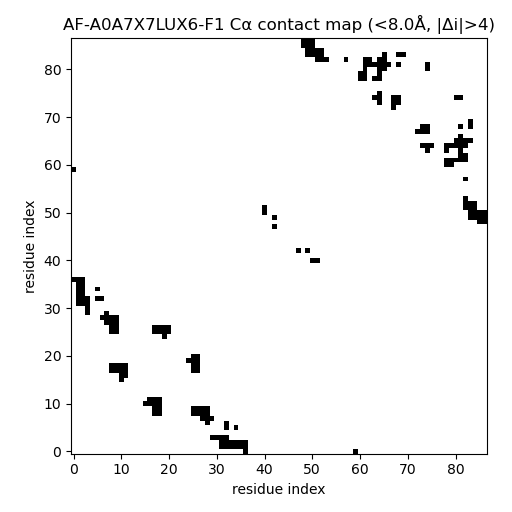83,82,88,86,82,91,80,66,83,77,31,64,47,74,61,88,56,95,84,67,55,78,68,22,50,62,20,23,53,31,46,73,74,76,39,79,60,62,91,91,52,49,65,49,40,60,39,80,110

Organism: NCBI:txid1792543

InterPro domains:
  IPR005995 Phosphoglycerate mutase, 2,3-bisphosphoglycerate-independent [PTHR31637] (1-86)
  IPR006124 Metalloenzyme [PF01676] (1-75)
  IPR017850 Alkaline-phosphatase-like, core domain superfamily [G3DSA:3.40.720.10] (1-87)
  IPR017850 Alkaline-phosphatase-like, core domain superfamily [SSF53649] (1-84)

Nearest PDB structures (foldseek):
  3nvl-assembly1_A  TM=8.959E-01  e=1.000E-04  Trypanosoma brucei brucei TREU927
  1w2w-assembly2_J  TM=6.078E-01  e=6.173E+00  Saccharomyces cerevisiae
  1ign-assembly2_B  TM=3.371E-01  e=2.616E+00  Saccharomyces cerevisiae

Foldseek 3Di:
DFADVVDQADADPPPRHFDADPVRHGHTDRDTDPDDDDDDDDDDDPVPQKDFDDDPPDDPQLVQQQVCVVVPHHDDPPTDHHRIGGD

Secondary structure (DSSP, 8-state):
--BSTT--BPBPTTT-SBPB-TTSPBPBP-S-B-PPPP-----SSSSS-EEE---TT--TTHHHHHHHHHTTPPPPTTSPPP-EEE-